Protein AF-F3FZA0-F1 (afdb_monomer)

Radius of gyration: 12.78 Å; Cα contacts (8 Å, |Δi|>4): 10; chains: 1; bounding box: 28×27×28 Å

Secondary structure (DSSP, 8-state):
--SPPPTTS-------STTS-S--TT-HHHHHHHS---TT-S--

Organism: NCBI:txid629262

Sequence (44 aa):
HGQPVPIGVSGEIYIGGAGVARDYLNRPDLNEERFLANPFSEQP

Structure (mmCIF, N/CA/C/O backbone):
data_AF-F3FZA0-F1
#
_entry.id   AF-F3FZA0-F1
#
loop_
_atom_site.group_PDB
_atom_site.id
_atom_site.type_symbol
_atom_site.label_atom_id
_atom_site.label_alt_id
_atom_site.label_comp_id
_atom_site.label_asym_id
_atom_site.label_entity_id
_atom_site.label_seq_id
_atom_site.pdbx_PDB_ins_code
_atom_site.Cartn_x
_atom_site.Cartn_y
_atom_site.Cartn_z
_atom_site.occupancy
_atom_site.B_iso_or_equiv
_atom_site.auth_seq_id
_atom_site.auth_comp_id
_atom_site.auth_asym_id
_atom_site.auth_atom_id
_atom_site.pdbx_PDB_model_num
ATOM 1 N N . HIS A 1 1 ? 3.855 -3.133 16.927 1.00 73.81 1 HIS A N 1
ATOM 2 C CA . HIS A 1 1 ? 3.324 -2.510 15.696 1.00 73.81 1 HIS A CA 1
ATOM 3 C C . HIS A 1 1 ? 2.558 -3.564 14.904 1.00 73.81 1 HIS A C 1
ATOM 5 O O . HIS A 1 1 ? 2.829 -4.741 15.113 1.00 73.81 1 HIS A O 1
ATOM 11 N N . GLY A 1 2 ? 1.581 -3.179 14.076 1.00 84.50 2 GLY A N 1
ATOM 12 C CA . GLY A 1 2 ? 0.809 -4.134 13.260 1.00 84.50 2 GLY A CA 1
ATOM 13 C C . GLY A 1 2 ? -0.442 -4.737 13.918 1.00 84.50 2 GLY A C 1
ATOM 14 O O . GLY A 1 2 ? -0.912 -5.777 13.479 1.00 84.50 2 GLY A O 1
ATOM 15 N N . GLN A 1 3 ? -0.981 -4.103 14.964 1.00 91.44 3 GLN A N 1
ATOM 16 C CA . GLN A 1 3 ? -2.307 -4.419 15.511 1.00 91.44 3 GLN A CA 1
ATOM 17 C C . GLN A 1 3 ? -3.268 -3.264 15.197 1.00 91.44 3 GLN A C 1
ATOM 19 O O . GLN A 1 3 ? -2.817 -2.113 15.215 1.00 91.44 3 GLN A O 1
ATOM 24 N N . PRO A 1 4 ? -4.561 -3.522 14.927 1.00 94.25 4 PRO A N 1
ATOM 25 C CA . PRO A 1 4 ? -5.523 -2.455 14.687 1.00 94.25 4 PRO A CA 1
ATOM 26 C C . PRO A 1 4 ? -5.664 -1.563 15.923 1.00 94.25 4 PRO A C 1
ATOM 28 O O . PRO A 1 4 ? -5.739 -2.050 17.052 1.00 94.25 4 PRO A O 1
ATOM 31 N N . VAL A 1 5 ? -5.714 -0.251 15.707 1.00 96.88 5 VAL A N 1
ATOM 32 C CA . VAL A 1 5 ? -6.006 0.712 16.775 1.00 96.88 5 VAL A CA 1
ATOM 33 C C . VAL A 1 5 ? -7.522 0.834 16.986 1.00 96.88 5 VAL A C 1
ATOM 35 O O . VAL A 1 5 ? -8.289 0.595 16.049 1.00 96.88 5 VAL A O 1
ATOM 38 N N . PRO A 1 6 ? -7.987 1.211 18.191 1.00 97.25 6 PRO A N 1
ATOM 39 C CA . PRO A 1 6 ? -9.401 1.489 18.424 1.00 97.25 6 PRO A CA 1
ATOM 40 C C . PRO A 1 6 ? -9.946 2.602 17.519 1.00 97.25 6 PRO A C 1
ATOM 42 O O . PRO A 1 6 ? -9.214 3.477 17.057 1.00 97.25 6 PRO A O 1
ATOM 45 N N . ILE A 1 7 ? -11.265 2.609 17.320 1.00 96.31 7 ILE A N 1
ATOM 46 C CA . ILE A 1 7 ? -11.952 3.631 16.520 1.00 96.31 7 ILE A CA 1
ATOM 47 C C . ILE A 1 7 ? -11.699 5.026 17.114 1.00 96.31 7 ILE A C 1
ATOM 49 O O . ILE A 1 7 ? -11.873 5.240 18.311 1.00 96.31 7 ILE A O 1
ATOM 53 N N . GLY A 1 8 ? -11.315 5.981 16.261 1.00 96.56 8 GLY A N 1
ATOM 54 C CA . GLY A 1 8 ? -11.053 7.374 16.643 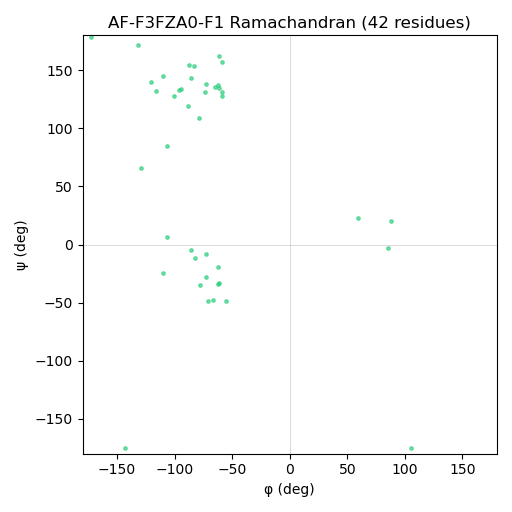1.00 96.56 8 GLY A CA 1
ATOM 55 C C . GLY A 1 8 ? -9.634 7.649 17.154 1.00 96.56 8 GLY A C 1
ATOM 56 O O . GLY A 1 8 ? -9.303 8.806 17.406 1.00 96.56 8 GLY A O 1
ATOM 57 N N . VAL A 1 9 ? -8.787 6.623 17.277 1.00 97.62 9 VAL A N 1
ATOM 58 C CA . VAL A 1 9 ? -7.370 6.766 17.637 1.00 97.62 9 VAL A CA 1
ATOM 59 C C . VAL A 1 9 ? -6.521 6.785 16.366 1.00 97.62 9 VAL A C 1
ATOM 61 O O . VAL A 1 9 ? -6.691 5.942 15.490 1.00 97.62 9 VAL A O 1
ATOM 64 N N . SER A 1 10 ? -5.591 7.736 16.256 1.00 96.62 10 SER A N 1
ATOM 65 C CA . SER A 1 10 ? -4.645 7.784 15.135 1.00 96.62 10 S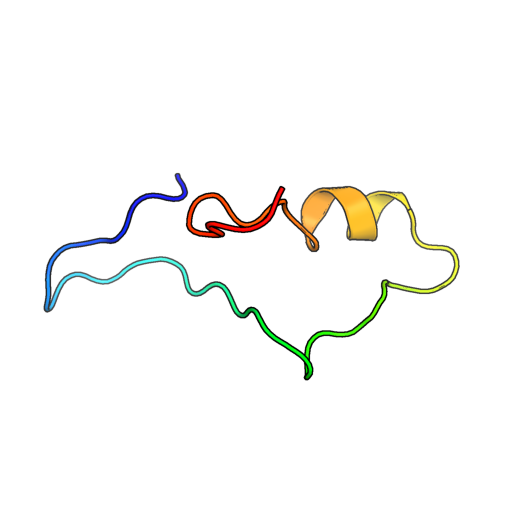ER A CA 1
ATOM 66 C C . SER A 1 10 ? -3.703 6.579 15.149 1.00 96.62 10 SER A C 1
ATOM 68 O O . SER A 1 10 ? -3.140 6.236 16.188 1.00 96.62 10 SER A O 1
ATOM 70 N N . GLY A 1 11 ? -3.490 5.975 13.980 1.00 95.12 11 GLY A N 1
ATOM 71 C CA . GLY A 1 11 ? -2.587 4.843 13.789 1.00 95.12 11 GLY A CA 1
ATOM 72 C C . GLY A 1 11 ? -1.855 4.904 12.450 1.00 95.12 11 GLY A C 1
ATOM 73 O O . GLY A 1 11 ? -1.972 5.870 11.697 1.00 95.12 11 GLY A O 1
ATOM 74 N N . GLU A 1 12 ? -1.094 3.855 12.164 1.00 94.81 12 GLU A N 1
ATOM 75 C CA . GLU A 1 12 ? -0.369 3.679 10.905 1.00 94.81 12 GLU A CA 1
ATOM 76 C C . GLU A 1 12 ? -1.287 3.041 9.849 1.00 94.81 12 GLU A C 1
ATOM 78 O O . GLU A 1 12 ? -2.110 2.182 10.169 1.00 94.81 12 GLU A O 1
ATOM 83 N N . ILE A 1 13 ? -1.154 3.457 8.585 1.00 93.81 13 ILE A N 1
ATOM 84 C CA . ILE A 1 13 ? -1.961 2.934 7.474 1.00 93.81 13 ILE A CA 1
ATOM 85 C C . ILE A 1 13 ? -1.143 1.909 6.686 1.00 93.81 13 ILE A C 1
ATOM 87 O O . ILE A 1 13 ? -0.050 2.214 6.213 1.00 93.81 13 ILE A O 1
ATOM 91 N N . TYR A 1 14 ? -1.726 0.728 6.484 1.00 93.75 14 TYR A N 1
ATOM 92 C CA . TYR A 1 14 ? -1.209 -0.335 5.622 1.00 93.75 14 TYR A CA 1
ATOM 93 C C . TYR A 1 14 ? -2.236 -0.650 4.529 1.00 93.75 14 TYR A C 1
ATOM 95 O O . TYR A 1 14 ? -3.437 -0.676 4.798 1.00 93.75 14 TYR A O 1
ATOM 103 N N . ILE A 1 15 ? -1.771 -0.885 3.300 1.00 93.81 15 ILE A N 1
ATOM 104 C CA . ILE A 1 15 ? -2.621 -1.155 2.132 1.00 93.81 15 ILE A CA 1
ATOM 105 C C . ILE A 1 15 ? -2.339 -2.571 1.620 1.00 93.81 15 ILE A C 1
ATOM 107 O O . ILE A 1 15 ? -1.183 -2.941 1.443 1.00 93.81 15 ILE A O 1
ATOM 111 N N . GLY A 1 16 ? -3.398 -3.345 1.370 1.00 92.81 16 GLY A N 1
ATOM 112 C CA . GLY A 1 16 ? -3.335 -4.713 0.846 1.00 92.81 16 GLY A CA 1
ATOM 113 C C . GLY A 1 16 ? -4.293 -4.940 -0.330 1.00 92.81 16 GLY A C 1
ATOM 114 O O . GLY A 1 16 ? -5.142 -4.09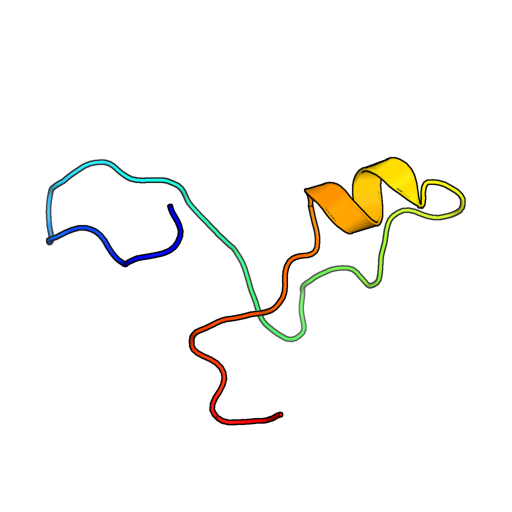9 -0.624 1.00 92.81 16 GLY A O 1
ATOM 115 N N . GLY A 1 17 ? -4.178 -6.099 -0.985 1.00 92.12 17 GLY A N 1
ATOM 116 C CA . GLY A 1 17 ? -5.074 -6.543 -2.062 1.00 92.12 17 GLY A CA 1
ATOM 117 C C . GLY A 1 17 ? -4.471 -6.462 -3.469 1.00 92.12 17 GLY A C 1
ATOM 118 O O . GLY A 1 17 ? -3.301 -6.141 -3.651 1.00 92.12 17 GLY A O 1
ATOM 119 N N . ALA A 1 18 ? -5.291 -6.759 -4.484 1.00 93.62 18 ALA A N 1
ATOM 120 C CA . ALA A 1 18 ? -4.846 -6.958 -5.871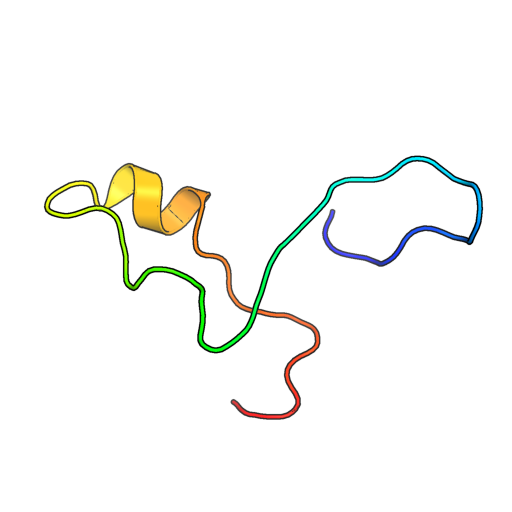 1.00 93.62 18 ALA A CA 1
ATOM 121 C C . ALA A 1 18 ? -4.202 -5.726 -6.541 1.00 93.62 18 ALA A C 1
ATOM 123 O O . ALA A 1 18 ? -3.511 -5.872 -7.544 1.00 93.62 18 ALA A O 1
ATOM 124 N N . GLY A 1 19 ? -4.442 -4.521 -6.015 1.00 94.50 19 GLY A N 1
ATOM 125 C CA . GLY A 1 19 ? -3.871 -3.275 -6.534 1.00 94.50 19 GLY A CA 1
ATOM 126 C C . GLY A 1 19 ? -2.482 -2.930 -5.988 1.00 94.50 19 GLY A C 1
ATOM 127 O O . GLY A 1 19 ? -1.903 -1.932 -6.414 1.00 94.50 19 GLY A O 1
ATOM 128 N N . VAL A 1 20 ? -1.950 -3.709 -5.042 1.00 95.56 20 VAL A N 1
ATOM 129 C CA . VAL A 1 20 ? -0.596 -3.503 -4.515 1.00 95.56 20 VAL A CA 1
ATOM 130 C C . VAL A 1 20 ? 0.428 -3.938 -5.566 1.00 95.56 20 VAL A C 1
ATOM 132 O O . VAL A 1 20 ? 0.248 -4.942 -6.255 1.00 95.56 20 VAL A O 1
ATOM 135 N N . ALA A 1 21 ? 1.497 -3.154 -5.719 1.00 96.19 21 ALA A N 1
ATOM 136 C CA . ALA A 1 21 ? 2.592 -3.489 -6.624 1.00 96.19 21 ALA A CA 1
ATOM 137 C C . ALA A 1 21 ? 3.266 -4.814 -6.221 1.00 96.19 21 ALA A C 1
ATOM 139 O O . ALA A 1 21 ? 3.126 -5.277 -5.093 1.00 96.19 21 ALA A O 1
ATOM 140 N N . ARG A 1 22 ? 4.015 -5.428 -7.141 1.00 93.62 22 ARG A N 1
ATOM 141 C CA . ARG A 1 22 ? 4.757 -6.662 -6.833 1.00 93.62 22 ARG A CA 1
ATOM 142 C C . ARG A 1 22 ? 5.933 -6.385 -5.907 1.00 93.62 22 ARG A C 1
ATOM 144 O O . ARG A 1 22 ? 6.117 -7.092 -4.927 1.00 93.62 22 ARG A O 1
ATOM 151 N N . ASP A 1 23 ? 6.708 -5.371 -6.261 1.00 96.62 23 ASP A N 1
ATOM 152 C CA . ASP A 1 23 ? 7.921 -4.948 -5.587 1.00 96.62 23 ASP A CA 1
ATOM 153 C C . ASP A 1 23 ? 8.428 -3.626 -6.195 1.00 96.62 23 ASP A C 1
ATOM 155 O O . ASP A 1 23 ? 7.863 -3.077 -7.150 1.00 96.62 23 ASP A O 1
ATOM 159 N N . TYR A 1 24 ? 9.518 -3.113 -5.636 1.00 97.44 24 TYR A N 1
ATOM 160 C CA . TYR A 1 24 ? 10.415 -2.174 -6.285 1.00 97.44 24 TYR A CA 1
ATOM 161 C C . TYR A 1 24 ? 11.492 -2.940 -7.066 1.00 97.44 24 TYR A C 1
ATOM 163 O O . TYR A 1 24 ? 12.316 -3.667 -6.497 1.00 97.44 24 TYR A O 1
ATOM 171 N N . LEU A 1 25 ? 11.525 -2.725 -8.383 1.00 97.69 25 LEU A N 1
ATOM 172 C CA . LEU A 1 25 ? 12.500 -3.347 -9.276 1.00 97.69 25 LEU A CA 1
ATOM 173 C C . LEU A 1 25 ? 13.940 -2.998 -8.861 1.00 97.69 25 LEU A C 1
ATOM 175 O O . LEU A 1 25 ? 14.293 -1.824 -8.744 1.00 97.69 25 LEU A O 1
ATOM 179 N N . ASN A 1 26 ? 14.782 -4.025 -8.701 1.00 96.69 26 ASN A N 1
ATOM 180 C CA . ASN A 1 26 ? 16.198 -3.925 -8.316 1.00 96.69 26 ASN A CA 1
ATOM 181 C C . ASN A 1 26 ? 16.459 -3.248 -6.955 1.00 96.69 26 ASN A C 1
ATOM 183 O O . ASN A 1 26 ? 17.560 -2.745 -6.726 1.00 96.69 26 ASN A O 1
ATOM 187 N N . ARG A 1 27 ? 15.470 -3.226 -6.051 1.00 97.69 27 ARG A N 1
ATOM 188 C CA . ARG A 1 27 ? 15.582 -2.621 -4.711 1.00 97.69 27 ARG A CA 1
ATOM 189 C C . ARG A 1 27 ? 15.127 -3.586 -3.604 1.00 97.69 27 ARG A C 1
ATOM 191 O O . ARG A 1 27 ? 14.106 -3.339 -2.965 1.00 97.69 27 ARG A O 1
ATOM 198 N N . PRO A 1 28 ? 15.853 -4.703 -3.389 1.00 95.81 28 PRO A N 1
ATOM 199 C CA . PRO A 1 28 ? 15.462 -5.732 -2.420 1.00 95.81 28 PRO A CA 1
ATOM 200 C C . PRO A 1 28 ? 15.391 -5.206 -0.978 1.00 95.81 28 PRO A C 1
ATOM 202 O O . PRO A 1 28 ? 14.500 -5.600 -0.236 1.00 95.81 28 PRO A O 1
ATOM 205 N N . ASP A 1 29 ? 16.255 -4.252 -0.627 1.00 97.12 29 ASP A N 1
ATOM 206 C CA . ASP A 1 29 ? 16.266 -3.540 0.655 1.00 97.12 29 ASP A CA 1
ATOM 207 C C . ASP A 1 29 ? 14.916 -2.872 0.959 1.00 97.12 29 ASP A C 1
ATOM 209 O O . ASP A 1 29 ? 14.337 -3.055 2.028 1.00 97.12 29 ASP A O 1
ATOM 213 N N . LEU A 1 30 ? 14.375 -2.138 -0.017 1.00 96.69 30 LEU A N 1
ATOM 214 C CA . LEU A 1 30 ? 13.086 -1.462 0.130 1.00 96.69 30 LEU A CA 1
ATOM 215 C C . LEU A 1 30 ? 11.912 -2.439 0.098 1.00 96.69 30 LEU A C 1
ATOM 217 O O . LEU A 1 30 ? 10.868 -2.156 0.686 1.00 96.69 30 LEU A O 1
ATOM 221 N N . ASN A 1 31 ? 12.068 -3.568 -0.590 1.00 96.12 31 ASN A N 1
ATOM 222 C CA . ASN A 1 31 ? 11.021 -4.578 -0.669 1.00 96.12 31 ASN A CA 1
ATOM 223 C C . ASN A 1 31 ? 10.776 -5.218 0.692 1.00 96.12 31 ASN A C 1
ATOM 225 O O . ASN A 1 31 ? 9.632 -5.261 1.138 1.00 96.12 31 ASN A O 1
ATOM 229 N N . GLU A 1 32 ? 11.848 -5.627 1.371 1.00 94.38 32 GLU A N 1
ATOM 230 C CA . GLU A 1 32 ? 11.777 -6.219 2.710 1.00 94.38 32 GLU A CA 1
ATOM 231 C C . GLU A 1 32 ? 11.203 -5.242 3.747 1.00 94.38 32 GLU A C 1
ATOM 233 O O . GLU A 1 32 ? 10.475 -5.652 4.649 1.00 94.38 32 GLU A O 1
ATOM 238 N N . GLU A 1 33 ? 11.474 -3.942 3.602 1.00 94.88 33 GLU A N 1
ATOM 239 C CA . GLU A 1 33 ? 10.968 -2.921 4.524 1.00 94.88 33 GLU A CA 1
ATOM 240 C C . GLU A 1 33 ? 9.491 -2.555 4.274 1.00 94.88 33 GLU A C 1
ATOM 242 O O . GLU A 1 33 ? 8.765 -2.235 5.219 1.00 94.88 33 GLU A O 1
ATOM 247 N N . ARG A 1 34 ? 9.031 -2.547 3.012 1.00 94.38 34 ARG A N 1
ATOM 248 C CA . ARG A 1 34 ? 7.733 -1.948 2.627 1.00 94.38 34 ARG A CA 1
ATOM 249 C C . ARG A 1 34 ? 6.655 -2.946 2.220 1.00 94.38 34 ARG A C 1
ATOM 251 O O . ARG A 1 34 ? 5.476 -2.620 2.358 1.00 94.38 34 ARG A O 1
ATOM 258 N N . PHE A 1 35 ? 7.021 -4.140 1.765 1.00 94.75 35 PHE A N 1
ATOM 259 C CA . PHE A 1 35 ? 6.079 -5.196 1.387 1.00 94.75 35 PHE A CA 1
ATOM 260 C C . PHE A 1 35 ? 6.089 -6.293 2.452 1.00 94.75 35 PHE A C 1
ATOM 262 O O . PHE A 1 35 ? 6.800 -7.289 2.360 1.00 94.75 35 PHE A O 1
ATOM 269 N N . LEU A 1 36 ? 5.299 -6.071 3.499 1.00 92.44 36 LEU A N 1
ATOM 270 C CA . LEU A 1 36 ? 5.235 -6.940 4.672 1.00 92.44 36 LEU A CA 1
ATOM 271 C C . LEU A 1 36 ? 4.216 -8.071 4.486 1.00 92.44 36 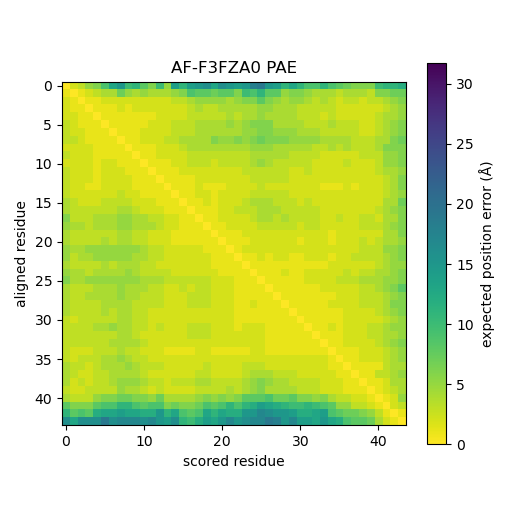LEU A C 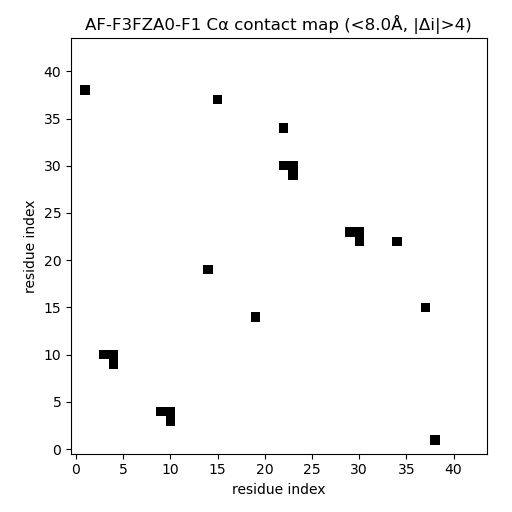1
ATOM 273 O O . LEU A 1 36 ? 3.223 -7.923 3.772 1.00 92.44 36 LEU A O 1
ATOM 277 N N . ALA A 1 37 ? 4.419 -9.181 5.200 1.00 91.50 37 ALA A N 1
ATOM 278 C CA . ALA A 1 37 ? 3.417 -10.237 5.299 1.00 91.50 37 ALA A CA 1
ATOM 279 C C . ALA A 1 37 ? 2.138 -9.697 5.958 1.00 91.50 37 ALA A C 1
ATOM 281 O O . ALA A 1 37 ? 2.209 -9.009 6.977 1.00 91.50 37 ALA A O 1
ATOM 282 N N . ASN A 1 38 ? 0.971 -10.016 5.391 1.00 90.81 38 ASN A N 1
ATOM 283 C CA . ASN A 1 38 ? -0.314 -9.590 5.939 1.00 90.81 38 ASN A CA 1
ATOM 284 C C . ASN A 1 38 ? -0.708 -10.483 7.134 1.00 90.81 38 ASN A C 1
ATOM 286 O O . ASN A 1 38 ? -1.112 -11.625 6.911 1.00 90.81 38 ASN A O 1
ATOM 290 N N . PRO A 1 39 ? -0.672 -9.983 8.386 1.00 88.75 39 PRO A N 1
ATOM 291 C CA . PRO A 1 39 ? -0.986 -10.793 9.564 1.00 88.75 39 PRO A CA 1
ATOM 292 C C . PRO A 1 39 ? -2.485 -11.108 9.708 1.00 88.75 39 PRO A C 1
ATOM 294 O O . PRO A 1 39 ? -2.856 -11.890 10.578 1.00 88.75 39 PRO A O 1
ATOM 297 N N . PHE A 1 40 ? -3.345 -10.500 8.885 1.00 88.81 40 PHE A N 1
ATOM 298 C CA . PHE A 1 40 ? -4.797 -10.704 8.894 1.00 88.81 40 PHE A CA 1
ATOM 299 C C . PHE A 1 40 ? -5.287 -11.542 7.705 1.00 88.81 40 PHE A C 1
ATOM 301 O O . PHE A 1 40 ? -6.492 -11.648 7.488 1.00 88.81 40 PHE A O 1
ATOM 308 N N . SER A 1 41 ? -4.375 -12.095 6.899 1.00 87.19 41 SER A N 1
ATOM 309 C CA . SER A 1 41 ? -4.738 -13.008 5.814 1.00 87.19 41 SER A CA 1
ATOM 310 C C . SER A 1 41 ? -5.149 -14.367 6.380 1.00 87.19 41 SER A C 1
ATOM 312 O O . SER A 1 41 ? -4.425 -14.950 7.179 1.00 87.19 41 SER A O 1
ATOM 314 N N . GLU A 1 42 ? -6.287 -14.897 5.931 1.00 81.75 42 GLU A N 1
ATOM 315 C CA . GLU A 1 42 ? -6.683 -16.293 6.193 1.00 81.75 42 GLU A CA 1
ATOM 316 C C . GLU A 1 42 ? -6.021 -17.274 5.210 1.00 81.75 42 GLU A C 1
ATOM 318 O O . GLU A 1 42 ? -6.070 -18.490 5.396 1.00 81.75 42 GLU A O 1
ATOM 323 N N . GLN A 1 43 ? -5.411 -16.744 4.148 1.00 71.31 43 GLN A N 1
ATOM 324 C CA . GLN A 1 43 ? -4.662 -17.510 3.159 1.00 71.31 43 GLN A CA 1
ATOM 325 C C . GLN A 1 43 ? -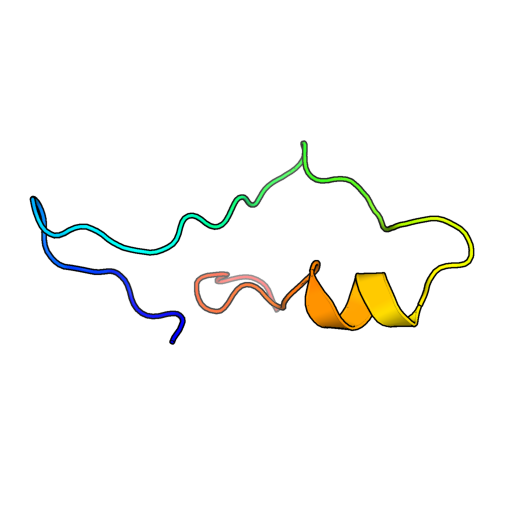3.173 -17.507 3.547 1.00 71.31 43 GLN A C 1
ATOM 327 O O . GLN A 1 43 ? -2.675 -16.430 3.898 1.00 71.31 43 GLN A O 1
ATOM 332 N N . PRO A 1 44 ? -2.499 -18.675 3.515 1.00 60.28 44 PRO A N 1
ATO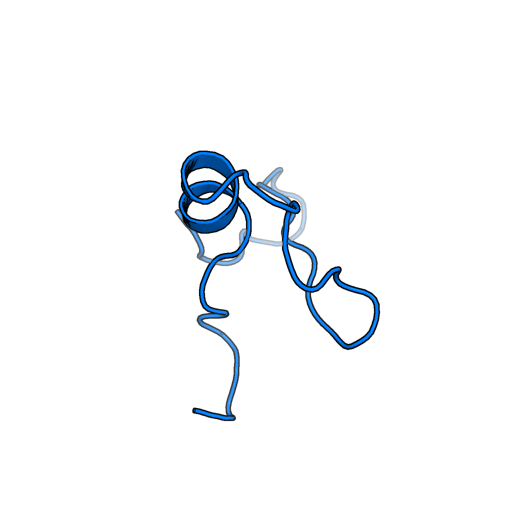M 333 C CA . PRO A 1 44 ? -1.090 -18.803 3.885 1.00 60.28 44 PRO A CA 1
ATOM 334 C C . PRO A 1 44 ? -0.157 -18.022 2.957 1.00 60.28 44 PRO A C 1
ATOM 336 O O . PRO A 1 44 ? -0.498 -17.861 1.761 1.00 60.28 44 PRO A O 1
#

Foldseek 3Di:
DQDDDDPPDDDDDDDDDDPDDPAPPPCVVVRPVRVDDNPPDPPD

pLDDT: mean 92.23, std 7.44,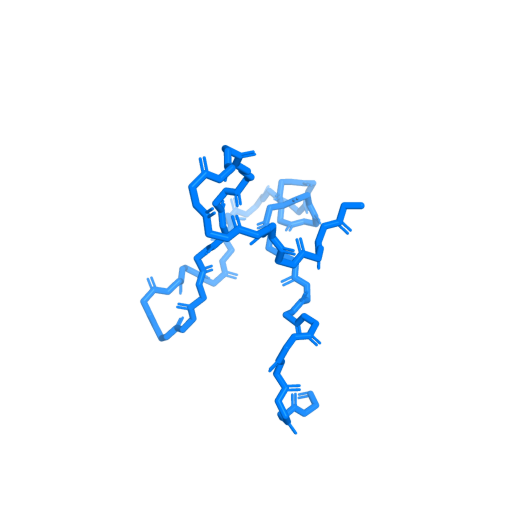 range [60.28, 97.69]

Solvent-accessible surface area (backbone atoms only — not comparable to full-atom values): 3399 Å² total; per-residue (Å²): 136,94,69,89,65,62,91,95,54,91,74,87,88,84,88,81,65,92,86,55,77,94,69,55,87,98,33,67,73,57,29,69,74,69,64,67,84,68,90,83,54,93,66,134

Mean predicted aligned error: 3.43 Å